Protein AF-A0A0R1TR90-F1 (afdb_monomer_lite)

Secondary structure (DSSP, 8-state):
---EEE-S-HHHHHHHS--EEEEEESS----TTEEEPPTTSS--SEEETT--EE-

Foldseek 3Di:
DFDWDFPDDPVCCVVVVKTKIFTFDQPDDDDPPWDFDDPPDPDGGTTDPVHIDID

Radius of gyration: 12.22 Å; chains: 1; bounding box: 32×23×27 Å

Structure (mmCIF, N/CA/C/O backbone):
data_AF-A0A0R1TR90-F1
#
_entry.id   AF-A0A0R1TR90-F1
#
loop_
_atom_site.group_PDB
_atom_site.id
_atom_site.type_symbol
_atom_site.label_atom_id
_atom_site.label_alt_id
_atom_site.label_comp_id
_atom_site.label_asym_id
_atom_site.label_entity_id
_atom_site.label_seq_id
_atom_site.pdbx_PDB_ins_code
_atom_site.Cartn_x
_atom_site.Cartn_y
_atom_site.Cartn_z
_atom_site.occupancy
_atom_site.B_iso_or_equiv
_atom_site.auth_seq_id
_atom_site.auth_comp_id
_atom_site.auth_asym_id
_atom_site.auth_atom_id
_atom_site.pdbx_PDB_model_num
ATOM 1 N N . MET A 1 1 ? 2.127 -10.558 12.769 1.00 76.00 1 MET A N 1
ATOM 2 C CA . MET A 1 1 ? 2.534 -9.870 11.521 1.00 76.00 1 MET A CA 1
ATOM 3 C C . MET A 1 1 ? 1.446 -8.869 11.155 1.00 76.00 1 MET A C 1
ATOM 5 O O . MET A 1 1 ? 0.325 -9.066 11.609 1.00 76.00 1 MET A O 1
ATOM 9 N N . ARG A 1 2 ? 1.763 -7.782 10.440 1.00 89.00 2 ARG A N 1
ATOM 10 C CA . ARG A 1 2 ? 0.777 -6.783 9.988 1.00 89.00 2 ARG A CA 1
ATOM 11 C C . ARG A 1 2 ? 0.738 -6.778 8.456 1.00 89.00 2 ARG A C 1
ATOM 13 O O . ARG A 1 2 ? 1.824 -6.806 7.880 1.00 89.00 2 ARG A O 1
ATOM 20 N N . PRO A 1 3 ? -0.445 -6.751 7.816 1.00 96.25 3 PRO A N 1
ATOM 21 C CA . PRO A 1 3 ? -0.544 -6.569 6.371 1.00 96.25 3 PRO A CA 1
ATOM 22 C C . PRO A 1 3 ? 0.056 -5.228 5.932 1.00 96.25 3 PRO A C 1
ATOM 24 O O . PRO A 1 3 ? 0.111 -4.271 6.711 1.00 96.25 3 PRO A O 1
ATOM 27 N N . VAL A 1 4 ? 0.498 -5.165 4.679 1.00 97.19 4 VAL A N 1
ATOM 28 C CA . VAL A 1 4 ? 1.076 -3.968 4.062 1.00 97.19 4 VAL A CA 1
ATOM 29 C C . VAL A 1 4 ? 0.542 -3.801 2.639 1.00 97.19 4 VAL A C 1
ATOM 31 O O . VAL A 1 4 ? 0.227 -4.790 1.980 1.00 97.19 4 VAL A O 1
ATOM 34 N N . LEU A 1 5 ? 0.461 -2.561 2.165 1.00 97.12 5 LEU A N 1
ATOM 35 C CA . LEU A 1 5 ? 0.193 -2.218 0.771 1.00 97.12 5 LEU A CA 1
ATOM 36 C C . LEU A 1 5 ? 1.522 -1.926 0.070 1.00 97.12 5 LEU A C 1
ATOM 38 O O . LEU A 1 5 ? 2.301 -1.095 0.539 1.00 97.12 5 LEU A O 1
ATOM 42 N N . ILE A 1 6 ? 1.772 -2.588 -1.057 1.00 97.75 6 ILE A N 1
ATOM 43 C CA . ILE A 1 6 ? 2.903 -2.272 -1.935 1.00 97.75 6 ILE A CA 1
ATOM 44 C C . ILE A 1 6 ? 2.559 -0.999 -2.712 1.00 97.75 6 ILE A C 1
ATOM 46 O O . ILE A 1 6 ? 1.527 -0.935 -3.372 1.00 97.75 6 ILE A O 1
ATOM 50 N N . VAL A 1 7 ? 3.425 0.011 -2.626 1.00 97.38 7 VAL A N 1
ATOM 51 C CA . VAL A 1 7 ? 3.237 1.322 -3.288 1.00 97.38 7 VAL A CA 1
ATOM 52 C C . VAL A 1 7 ? 4.275 1.595 -4.378 1.00 97.38 7 VAL A C 1
ATOM 54 O O . VAL A 1 7 ? 4.215 2.605 -5.074 1.00 97.38 7 VAL A O 1
ATOM 57 N N . SER A 1 8 ? 5.245 0.695 -4.526 1.00 98.31 8 SER A N 1
ATOM 58 C CA . SER A 1 8 ? 6.254 0.725 -5.588 1.00 98.31 8 SER A CA 1
ATOM 59 C C . SER A 1 8 ? 5.744 0.019 -6.843 1.00 98.31 8 SER A C 1
ATOM 61 O O . SER A 1 8 ? 4.949 -0.915 -6.759 1.00 98.31 8 SER A O 1
ATOM 63 N N . ASN A 1 9 ? 6.211 0.465 -8.010 1.00 98.38 9 ASN A N 1
ATOM 64 C CA . ASN A 1 9 ? 5.911 -0.190 -9.281 1.00 98.38 9 ASN A CA 1
ATOM 65 C C . ASN A 1 9 ? 6.845 -1.386 -9.545 1.00 98.38 9 ASN A C 1
ATOM 67 O O . ASN A 1 9 ? 7.912 -1.513 -8.940 1.00 98.38 9 ASN A O 1
ATOM 71 N N . ASP A 1 10 ? 6.461 -2.231 -10.500 1.00 98.50 10 ASP A N 1
ATOM 72 C CA . ASP A 1 10 ? 7.193 -3.459 -10.825 1.00 98.50 10 ASP A CA 1
ATOM 73 C C . ASP A 1 10 ? 8.609 -3.208 -11.354 1.00 98.50 10 ASP A C 1
ATOM 75 O O . ASP A 1 10 ? 9.511 -4.010 -11.108 1.00 98.50 10 ASP A O 1
ATOM 79 N N . ASP A 1 11 ? 8.839 -2.094 -12.056 1.00 98.56 11 ASP A N 1
ATOM 80 C CA . ASP A 1 11 ? 10.172 -1.740 -12.547 1.00 98.56 11 ASP A CA 1
ATOM 81 C C . ASP A 1 11 ? 11.129 -1.414 -11.398 1.00 98.56 11 ASP A C 1
ATOM 83 O O . ASP A 1 11 ? 12.252 -1.917 -11.384 1.00 98.56 11 ASP A O 1
ATOM 87 N N . PHE A 1 12 ? 10.690 -0.639 -10.403 1.00 98.50 12 PHE A N 1
ATOM 88 C CA . PHE A 1 12 ? 11.464 -0.369 -9.191 1.00 98.50 12 PHE A CA 1
ATOM 89 C C . PHE A 1 12 ? 11.797 -1.676 -8.469 1.00 98.50 12 PHE A C 1
ATOM 91 O O . PHE A 1 12 ? 12.963 -1.919 -8.148 1.00 98.50 12 PHE A O 1
ATOM 98 N N . ASN A 1 13 ? 10.794 -2.540 -8.293 1.00 98.38 13 ASN A N 1
ATOM 99 C CA . ASN A 1 13 ? 10.944 -3.817 -7.601 1.00 98.38 13 ASN A CA 1
ATOM 100 C C . ASN A 1 13 ? 11.958 -4.720 -8.313 1.00 98.38 13 ASN A C 1
A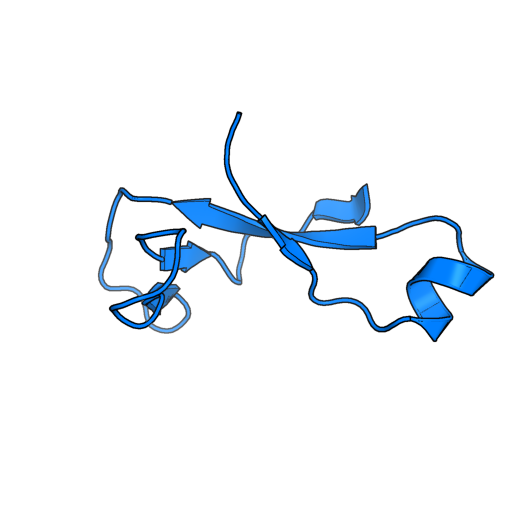TOM 102 O O . ASN A 1 13 ? 12.896 -5.227 -7.698 1.00 98.38 13 ASN A O 1
ATOM 106 N N .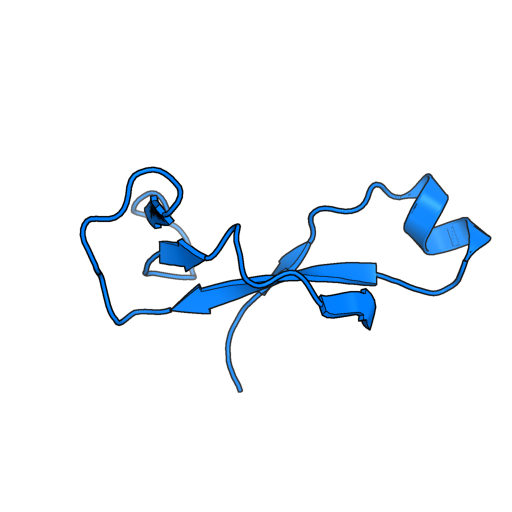 ARG A 1 14 ? 11.820 -4.875 -9.636 1.00 98.50 14 ARG A N 1
ATOM 107 C CA . ARG A 1 14 ? 12.689 -5.737 -10.448 1.00 98.50 14 ARG A CA 1
ATOM 108 C C . ARG A 1 14 ? 14.121 -5.212 -10.536 1.00 98.50 14 ARG A C 1
ATOM 110 O O . ARG A 1 14 ? 15.054 -6.007 -10.498 1.00 98.50 14 ARG A O 1
ATOM 117 N N . LEU A 1 15 ? 14.300 -3.901 -10.706 1.00 98.62 15 LEU A N 1
ATOM 118 C CA . LEU A 1 15 ? 15.622 -3.304 -10.924 1.00 98.62 15 LEU A CA 1
ATOM 119 C C . LEU A 1 15 ? 16.434 -3.170 -9.633 1.00 98.62 15 LEU A C 1
ATOM 121 O O . LEU A 1 15 ? 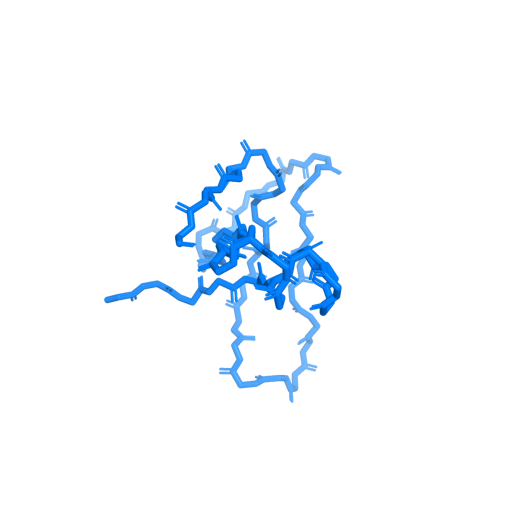17.659 -3.252 -9.687 1.00 98.62 15 LEU A O 1
ATOM 125 N N . THR A 1 16 ? 15.777 -2.945 -8.493 1.00 98.25 16 THR A N 1
ATOM 126 C CA . THR A 1 16 ? 16.465 -2.712 -7.211 1.00 98.25 16 THR A CA 1
ATOM 127 C C . THR A 1 16 ? 16.493 -3.938 -6.304 1.00 98.25 16 THR A C 1
ATOM 129 O O . THR A 1 16 ? 17.360 -4.022 -5.438 1.00 98.25 16 THR A O 1
ATOM 132 N N . GLY A 1 17 ? 15.559 -4.879 -6.484 1.00 98.19 17 GLY A N 1
ATOM 133 C CA . GLY A 1 17 ? 15.334 -5.978 -5.545 1.00 98.19 17 GLY A CA 1
ATOM 134 C C . GLY A 1 17 ? 14.690 -5.541 -4.224 1.00 98.19 17 GLY A C 1
ATOM 135 O O . GLY A 1 17 ? 14.624 -6.352 -3.307 1.00 98.19 17 GLY A O 1
ATOM 136 N N . LEU A 1 18 ? 14.240 -4.285 -4.123 1.00 98.31 18 LEU A N 1
ATOM 137 C CA . LEU A 1 18 ? 13.583 -3.705 -2.952 1.00 98.31 18 LEU A CA 1
ATOM 138 C C . LEU A 1 18 ? 12.106 -3.446 -3.237 1.00 98.31 18 LEU A C 1
ATOM 140 O O . LEU A 1 18 ? 11.732 -3.164 -4.373 1.00 98.31 18 LEU A O 1
ATOM 144 N N . VAL A 1 19 ? 11.283 -3.434 -2.193 1.00 98.44 19 VAL A N 1
ATOM 145 C CA . VAL A 1 19 ? 9.856 -3.108 -2.278 1.00 98.44 19 VAL A CA 1
ATOM 146 C C . VAL A 1 19 ? 9.522 -1.987 -1.301 1.00 98.44 19 VAL A C 1
ATOM 148 O O . VAL A 1 19 ? 9.788 -2.075 -0.105 1.00 98.44 19 VAL A O 1
ATOM 151 N N . LYS A 1 20 ? 8.888 -0.922 -1.798 1.00 98.38 20 LYS A N 1
ATOM 152 C CA . LYS A 1 20 ? 8.277 0.107 -0.942 1.00 98.38 20 LYS A CA 1
ATOM 153 C C . LYS A 1 20 ? 6.894 -0.326 -0.502 1.00 98.38 20 LYS A C 1
ATOM 155 O O . LYS A 1 20 ? 6.044 -0.617 -1.353 1.00 98.38 20 LYS A O 1
ATOM 160 N N . VAL A 1 21 ? 6.660 -0.290 0.804 1.00 98.19 21 VAL A N 1
ATOM 161 C CA . VAL A 1 21 ? 5.378 -0.640 1.409 1.00 98.19 21 VAL A CA 1
ATOM 162 C C . VAL A 1 21 ? 4.904 0.402 2.414 1.00 98.19 21 VAL A C 1
ATOM 164 O O . VAL A 1 21 ? 5.702 1.122 3.014 1.00 98.19 21 VAL A O 1
ATOM 167 N N . VAL A 1 22 ? 3.599 0.410 2.667 1.00 97.81 22 VAL A N 1
ATOM 168 C CA . VAL A 1 22 ? 2.962 1.144 3.767 1.00 97.81 22 VAL A CA 1
ATOM 169 C C . VAL A 1 22 ? 2.090 0.184 4.589 1.00 97.81 22 VAL A C 1
ATOM 171 O O . VAL A 1 22 ? 1.445 -0.699 4.022 1.00 97.81 22 VAL A O 1
ATOM 174 N N . PRO A 1 23 ? 2.077 0.278 5.927 1.00 97.38 23 PRO A N 1
ATOM 175 C CA . PRO A 1 23 ? 1.371 -0.672 6.773 1.00 97.38 23 PRO A CA 1
ATOM 176 C C . PRO A 1 23 ? -0.137 -0.434 6.783 1.00 97.38 23 PRO A C 1
ATOM 178 O O . PRO A 1 23 ? -0.608 0.701 6.699 1.00 97.38 23 PRO A O 1
ATOM 181 N N . ILE A 1 24 ? -0.873 -1.524 6.988 1.00 98.00 24 ILE A N 1
ATOM 182 C CA . ILE A 1 24 ? -2.310 -1.509 7.252 1.00 98.00 24 ILE A CA 1
ATOM 183 C C . ILE A 1 24 ? -2.543 -1.753 8.749 1.00 98.00 24 ILE A C 1
ATOM 185 O O . ILE A 1 24 ? -1.873 -2.579 9.382 1.00 98.00 24 ILE A O 1
ATOM 189 N N . THR A 1 25 ? -3.479 -1.013 9.342 1.00 96.44 25 THR A N 1
ATOM 190 C CA . THR A 1 25 ? -3.854 -1.130 10.756 1.00 96.44 25 THR A CA 1
ATOM 191 C C . THR A 1 25 ? -5.364 -1.203 10.935 1.00 96.44 25 THR A C 1
ATOM 193 O O . THR A 1 25 ? -6.101 -0.434 10.338 1.00 96.44 25 THR A O 1
ATOM 196 N N . THR A 1 26 ? -5.834 -2.051 11.847 1.00 96.25 26 THR A N 1
ATOM 197 C CA . THR A 1 26 ? -7.239 -2.062 12.293 1.00 96.25 26 THR A CA 1
ATOM 198 C C . THR A 1 26 ? -7.529 -1.006 13.364 1.00 96.25 26 THR A C 1
ATOM 200 O O . THR A 1 26 ? -8.671 -0.801 13.762 1.00 96.25 26 THR A O 1
ATOM 203 N N . LYS A 1 27 ? -6.493 -0.310 13.855 1.00 95.44 27 LYS A N 1
ATOM 204 C CA . LYS A 1 27 ? -6.644 0.838 14.760 1.00 95.44 27 LYS A CA 1
ATOM 205 C C . LYS A 1 27 ? -6.962 2.087 13.949 1.00 95.44 27 LYS A C 1
ATOM 207 O O . LYS A 1 27 ? -6.040 2.793 13.542 1.00 95.44 27 LYS A O 1
ATOM 212 N N . LEU A 1 28 ? -8.249 2.317 13.730 1.00 94.94 28 LEU A N 1
ATOM 213 C CA . LEU A 1 28 ? -8.744 3.441 12.947 1.00 94.94 28 LEU A CA 1
ATOM 214 C C . LEU A 1 28 ? -8.477 4.769 13.662 1.00 94.94 28 LEU A C 1
ATOM 216 O O . LEU A 1 28 ? -8.641 4.883 14.881 1.00 94.94 28 LEU A O 1
ATOM 220 N N . LYS A 1 29 ? -8.064 5.775 12.897 1.00 94.19 29 LYS A N 1
ATOM 221 C CA . LYS A 1 29 ? -7.896 7.149 13.361 1.00 94.19 29 LYS A CA 1
ATOM 222 C C . LYS A 1 29 ? -8.329 8.091 12.251 1.00 94.19 29 LYS A C 1
ATOM 224 O O . LYS A 1 29 ? -7.947 7.897 11.103 1.00 94.19 29 LYS A O 1
ATOM 229 N N . ASP A 1 30 ? -9.062 9.131 12.622 1.00 94.62 30 ASP A N 1
ATOM 230 C CA . ASP A 1 30 ? -9.361 10.224 11.708 1.00 94.62 30 ASP A CA 1
ATOM 231 C C . ASP A 1 30 ? -8.081 11.031 11.449 1.00 94.62 30 ASP A C 1
ATOM 233 O O . ASP A 1 30 ? -7.540 11.702 12.339 1.00 94.62 30 ASP A O 1
ATOM 237 N N . PHE A 1 31 ? -7.522 10.859 10.255 1.00 95.75 31 PHE A N 1
ATOM 238 C CA . PHE A 1 31 ? -6.332 11.564 9.812 1.00 95.75 31 PHE A CA 1
ATOM 239 C C . PHE A 1 31 ? -6.389 11.754 8.291 1.00 95.75 31 PHE A C 1
ATOM 241 O O . PHE A 1 31 ? -6.714 10.800 7.588 1.00 95.75 31 PHE A O 1
ATOM 248 N N . PRO A 1 32 ? -6.028 12.934 7.748 1.00 96.38 32 PRO A N 1
ATOM 249 C CA . PRO A 1 32 ? -6.308 13.277 6.346 1.00 96.38 32 PRO A CA 1
ATOM 250 C C . PRO A 1 32 ? -5.682 12.359 5.291 1.00 96.38 32 PRO A C 1
ATOM 252 O O . PRO A 1 32 ? -6.095 12.379 4.137 1.00 96.38 32 PRO A O 1
ATOM 255 N N . ILE A 1 33 ? -4.650 11.607 5.672 1.00 96.19 33 ILE A N 1
ATOM 256 C CA . ILE A 1 33 ? -3.904 10.709 4.784 1.00 96.19 33 ILE A CA 1
ATOM 257 C C . ILE A 1 33 ? -4.001 9.243 5.2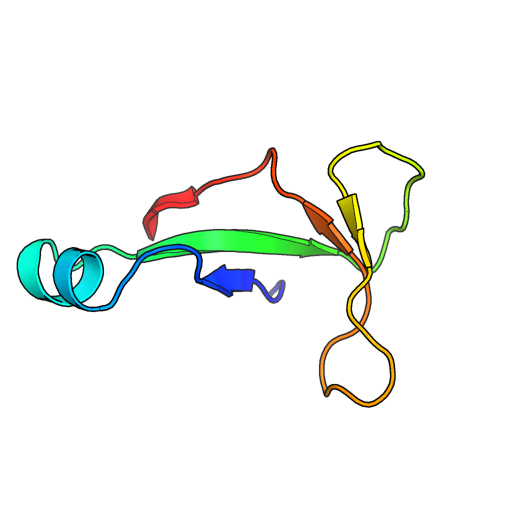14 1.00 96.19 33 ILE A C 1
ATOM 259 O O . ILE A 1 33 ? -3.222 8.415 4.751 1.00 96.19 33 ILE A O 1
ATOM 263 N N . HIS A 1 34 ? -4.937 8.912 6.104 1.00 96.88 34 HIS A N 1
ATOM 264 C CA . HIS A 1 34 ? -5.331 7.526 6.304 1.00 96.88 34 HIS A CA 1
ATOM 265 C C . HIS A 1 34 ? -6.396 7.171 5.272 1.00 96.88 34 HIS A C 1
ATOM 267 O O . HIS A 1 34 ? -7.382 7.888 5.119 1.00 96.88 34 HIS A O 1
ATOM 273 N N . LEU A 1 35 ? -6.186 6.066 4.566 1.00 96.69 35 LEU A N 1
ATOM 274 C CA . LEU A 1 35 ? -7.154 5.550 3.604 1.00 96.69 35 LEU A CA 1
ATOM 275 C C . LEU A 1 35 ? -7.803 4.300 4.170 1.00 96.69 35 LEU A C 1
ATOM 277 O O . LEU A 1 35 ? -7.100 3.332 4.458 1.00 96.69 35 LEU A O 1
ATOM 281 N N . ASP A 1 36 ? -9.125 4.318 4.305 1.00 97.38 36 ASP A N 1
ATOM 282 C CA . ASP A 1 36 ? -9.891 3.129 4.666 1.00 97.38 36 ASP A CA 1
ATOM 283 C C . ASP A 1 36 ? -9.767 2.070 3.565 1.00 97.38 36 ASP A C 1
ATOM 285 O O . ASP A 1 36 ? -9.833 2.370 2.368 1.00 97.38 36 ASP A O 1
ATOM 289 N N . ILE A 1 37 ? -9.574 0.820 3.976 1.00 97.19 37 ILE A N 1
ATOM 290 C CA . ILE A 1 37 ? -9.659 -0.321 3.075 1.00 97.19 37 ILE A CA 1
ATOM 291 C C . ILE A 1 37 ? -11.141 -0.535 2.737 1.00 97.19 37 ILE A C 1
ATOM 293 O O . ILE A 1 37 ? -11.949 -0.631 3.661 1.00 97.19 37 ILE A O 1
ATOM 297 N N . PRO A 1 38 ? -11.513 -0.608 1.445 1.00 96.56 38 PRO A N 1
ATOM 298 C CA . PRO A 1 38 ? -12.891 -0.868 1.050 1.00 96.56 38 PRO A CA 1
ATOM 299 C C . PRO A 1 38 ? -13.424 -2.191 1.604 1.00 96.56 38 PRO A C 1
ATOM 301 O O . PRO A 1 38 ? -12.699 -3.187 1.666 1.00 96.56 38 PRO A O 1
ATOM 304 N N . ASP A 1 39 ? -14.716 -2.212 1.919 1.00 95.38 39 ASP A N 1
ATOM 305 C CA . ASP A 1 39 ? -15.408 -3.421 2.357 1.00 95.38 39 ASP A CA 1
ATOM 306 C C . ASP A 1 39 ? -15.359 -4.532 1.291 1.00 95.38 39 ASP A C 1
ATOM 308 O O . ASP A 1 39 ? -15.342 -4.278 0.083 1.00 95.38 39 ASP A O 1
ATOM 312 N N . GLY A 1 40 ? -15.387 -5.790 1.742 1.00 96.12 40 GLY A N 1
ATOM 313 C CA . GLY A 1 40 ? -15.406 -6.971 0.868 1.00 96.12 40 GLY A CA 1
ATOM 314 C C . GLY A 1 40 ? -14.029 -7.466 0.413 1.00 96.12 40 GLY A C 1
ATOM 315 O O . GLY A 1 40 ? -13.957 -8.409 -0.374 1.00 96.12 40 GLY A O 1
ATOM 316 N N . LEU A 1 41 ? -12.946 -6.864 0.911 1.00 95.94 41 LEU A N 1
ATOM 317 C CA . LEU A 1 41 ? -11.581 -7.366 0.756 1.00 95.94 41 LEU A CA 1
ATOM 318 C C . LEU A 1 41 ? -11.186 -8.272 1.933 1.00 95.94 41 LEU A C 1
ATOM 320 O O . LEU A 1 41 ? -11.771 -8.213 3.009 1.00 95.94 41 LEU A O 1
ATOM 324 N N . GLU A 1 42 ? -10.162 -9.106 1.742 1.00 95.00 42 GLU A N 1
ATOM 325 C CA . GLU A 1 42 ? -9.659 -10.020 2.788 1.00 95.00 42 GLU A CA 1
ATOM 326 C C . GLU A 1 42 ? -8.941 -9.302 3.944 1.00 95.00 42 GLU A C 1
ATOM 328 O O . GLU A 1 42 ? -8.654 -9.902 4.981 1.00 95.00 42 GLU A O 1
ATOM 333 N N . VAL A 1 43 ? -8.607 -8.025 3.757 1.00 95.75 43 VAL A N 1
ATOM 334 C CA . VAL A 1 43 ? -7.911 -7.188 4.733 1.00 95.75 43 VAL A CA 1
ATOM 335 C C . VAL A 1 43 ? -8.828 -6.038 5.119 1.00 95.75 43 VAL A C 1
ATOM 337 O O . VAL A 1 43 ? -9.432 -5.416 4.256 1.00 95.75 43 VAL A O 1
ATOM 340 N N . GLU A 1 44 ? -8.880 -5.726 6.409 1.00 96.19 44 GLU A N 1
ATOM 341 C CA . GLU A 1 44 ? -9.647 -4.608 6.957 1.00 96.19 44 GLU A CA 1
ATOM 342 C C . GLU A 1 44 ? -8.713 -3.554 7.564 1.00 96.19 44 GLU A C 1
ATOM 344 O O . GLU A 1 44 ? -7.583 -3.851 7.977 1.00 96.19 44 GLU A O 1
ATOM 349 N N . GLY A 1 45 ? -9.209 -2.323 7.689 1.00 96.38 45 GLY A N 1
ATOM 350 C CA . GLY A 1 45 ? -8.548 -1.257 8.436 1.00 96.38 45 GLY A CA 1
ATOM 351 C C . GLY A 1 45 ? -8.200 -0.041 7.587 1.00 96.38 45 GLY A C 1
ATOM 352 O O . GLY A 1 45 ? -8.922 0.306 6.663 1.00 96.38 45 GLY A O 1
ATOM 353 N N . GLN A 1 46 ? -7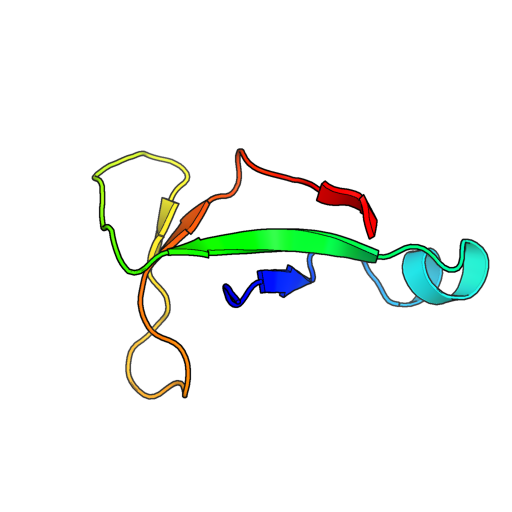.090 0.610 7.926 1.00 98.00 46 GLN A N 1
ATOM 354 C CA . GLN A 1 46 ? -6.583 1.815 7.275 1.00 98.00 46 GLN A CA 1
ATOM 355 C C . GLN A 1 46 ? -5.140 1.642 6.817 1.00 98.00 46 GLN A C 1
ATOM 357 O O . GLN A 1 46 ? -4.307 1.105 7.553 1.00 98.00 46 GLN A O 1
ATOM 362 N N . VAL A 1 47 ? -4.834 2.165 5.634 1.00 97.81 47 VAL A N 1
ATOM 363 C CA . VAL A 1 47 ? -3.471 2.356 5.137 1.00 97.81 47 VAL A CA 1
ATOM 364 C C . VAL A 1 47 ? -2.871 3.605 5.784 1.00 97.81 47 VAL A C 1
ATOM 366 O O . VAL A 1 47 ? -3.452 4.686 5.699 1.00 97.81 47 VAL A O 1
ATOM 369 N N . LEU A 1 48 ? -1.694 3.471 6.400 1.00 97.12 48 LEU A N 1
ATOM 370 C CA . LEU A 1 48 ? -0.963 4.584 7.019 1.00 97.12 48 LEU A CA 1
ATOM 371 C C . LEU A 1 48 ? 0.081 5.149 6.046 1.00 97.12 48 LEU A C 1
ATOM 373 O O . LEU A 1 48 ? 1.235 4.704 6.034 1.00 97.12 48 LEU A O 1
ATOM 377 N N . LEU A 1 49 ? -0.321 6.099 5.197 1.00 96.25 49 LEU A N 1
ATOM 378 C CA . LEU A 1 49 ? 0.523 6.617 4.110 1.00 96.25 49 LEU A CA 1
ATOM 379 C C . LEU A 1 49 ? 1.800 7.327 4.591 1.00 96.25 49 LEU A C 1
ATOM 381 O O . LEU A 1 49 ? 2.772 7.413 3.847 1.00 96.25 49 LEU A O 1
ATOM 385 N N . GLU A 1 50 ? 1.844 7.801 5.836 1.00 95.69 50 GLU A N 1
ATOM 386 C CA . GLU A 1 50 ? 3.016 8.448 6.434 1.00 95.69 50 GLU A CA 1
ATOM 387 C C . GLU A 1 50 ? 4.069 7.472 6.983 1.00 95.69 50 GLU A C 1
ATOM 389 O O . GLU A 1 50 ? 5.091 7.896 7.527 1.00 95.69 50 GLU A O 1
ATOM 394 N N . LYS A 1 51 ? 3.818 6.162 6.892 1.00 95.69 51 LYS A N 1
ATOM 395 C CA . LYS A 1 51 ? 4.665 5.102 7.455 1.00 95.69 51 LYS A CA 1
ATOM 396 C C . LYS A 1 51 ? 5.298 4.234 6.360 1.00 95.69 51 LYS A C 1
ATOM 398 O O . LYS A 1 51 ? 5.203 3.010 6.422 1.00 95.69 51 LYS A O 1
ATOM 403 N N . GLU A 1 52 ? 5.945 4.843 5.367 1.00 96.44 52 GLU A N 1
ATOM 404 C CA . GLU A 1 52 ? 6.673 4.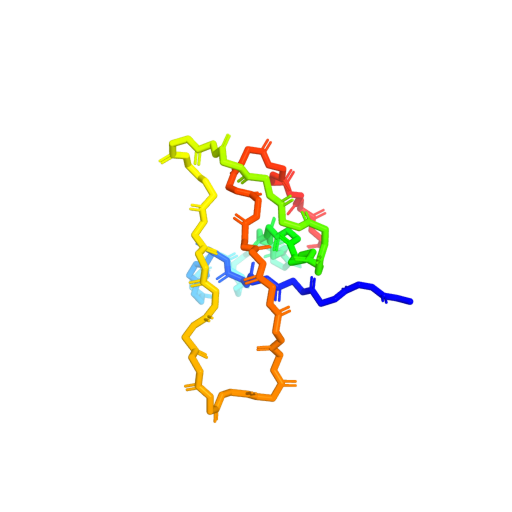109 4.316 1.00 96.44 52 GLU A CA 1
ATOM 405 C C . GLU A 1 52 ? 7.863 3.322 4.894 1.00 96.44 52 GLU A C 1
ATOM 407 O O . GLU A 1 52 ? 8.622 3.832 5.720 1.00 96.44 52 GLU A O 1
ATOM 412 N N . HIS A 1 53 ? 8.035 2.081 4.436 1.00 97.00 53 HIS A N 1
ATOM 413 C CA . HIS A 1 53 ? 9.211 1.255 4.698 1.00 97.00 53 HIS A CA 1
ATOM 414 C C . HIS A 1 53 ? 9.720 0.636 3.388 1.00 97.00 53 HIS A C 1
ATOM 416 O O . HIS A 1 53 ? 8.925 0.276 2.518 1.00 97.00 53 HIS A O 1
ATOM 422 N N . LEU A 1 54 ? 11.041 0.485 3.268 1.00 97.19 54 LEU A N 1
ATOM 423 C CA . LEU A 1 54 ? 11.675 -0.363 2.256 1.00 97.19 54 LEU A CA 1
ATOM 424 C C . LEU A 1 54 ? 11.896 -1.753 2.855 1.00 97.19 54 LEU A C 1
ATOM 426 O O . LEU A 1 54 ? 12.408 -1.856 3.973 1.00 97.19 54 LEU A O 1
ATOM 430 N N . ILE A 1 55 ? 11.515 -2.788 2.113 1.00 94.31 55 ILE A N 1
ATOM 431 C CA . ILE A 1 55 ? 11.797 -4.194 2.424 1.00 94.31 55 ILE A CA 1
ATOM 432 C C . ILE A 1 55 ? 12.640 -4.814 1.318 1.00 94.31 55 ILE A C 1
ATOM 434 O O . ILE A 1 55 ? 12.472 -4.383 0.153 1.00 94.31 55 ILE A O 1
#

Organism: NCBI:txid1423724

Sequence (55 aa):
MRPVLIVSNDDFNRLTGLVKVVPITTKLKDFPIHLDIPDGLEVEGQVLLEKEHLI

pLDDT: mean 96.41, std 3.21, range [76.0, 98.62]

InterPro domains:
  IPR003477 mRNA interferase PemK-like [PF02452] (2-51)
  IPR011067 Plasmid maintenance toxin/Cell growth inhibitor [G3DSA:2.30.30.110] (1-55)